Protein AF-A0A439U1N5-F1 (afdb_monomer)

pLDDT: mean 79.6, std 10.39, range [51.41, 94.69]

Solvent-accessible surface area (backbone atoms only — not comparable to full-atom values): 5941 Å² total; per-residue (Å²): 129,62,69,36,61,54,27,41,53,47,18,55,52,44,58,71,44,48,86,77,41,58,66,61,68,55,52,74,72,51,47,50,50,40,37,62,72,30,67,83,38,78,95,41,57,71,56,38,70,47,51,23,60,32,52,52,48,49,53,45,24,54,47,35,34,53,49,15,52,51,49,54,55,40,69,76,75,49,96,57,48,64,81,77,40,44,71,61,51,54,52,49,52,54,49,55,48,48,54,56,52,48,62,58,73,74,109

Structure (mmCIF, N/CA/C/O backbone):
data_AF-A0A439U1N5-F1
#
_entry.id   AF-A0A439U1N5-F1
#
loop_
_atom_site.group_PDB
_atom_site.id
_atom_site.type_symbol
_atom_site.label_atom_id
_atom_site.label_alt_id
_atom_site.label_comp_id
_atom_site.label_asym_id
_atom_site.label_entity_id
_atom_site.label_seq_id
_atom_site.pdbx_PDB_ins_code
_atom_site.Cartn_x
_atom_site.Cartn_y
_atom_site.Cartn_z
_atom_site.occupancy
_atom_site.B_iso_or_equiv
_atom_site.auth_seq_id
_atom_site.auth_comp_id
_atom_site.auth_asym_id
_atom_site.auth_atom_id
_atom_site.pdbx_PDB_model_num
ATOM 1 N N . MET A 1 1 ? 17.909 12.819 -11.897 1.00 51.41 1 MET A N 1
ATOM 2 C CA . MET A 1 1 ? 17.717 11.739 -10.908 1.00 51.41 1 MET A CA 1
ATOM 3 C C . MET A 1 1 ? 16.698 10.795 -11.509 1.00 51.41 1 MET A C 1
ATOM 5 O O . MET A 1 1 ? 15.618 11.271 -11.831 1.00 51.41 1 MET A O 1
ATOM 9 N N . ASP A 1 2 ? 17.064 9.534 -11.748 1.00 67.88 2 ASP A N 1
ATOM 10 C CA . ASP A 1 2 ? 16.152 8.531 -12.313 1.00 67.88 2 ASP A CA 1
ATOM 11 C C . ASP A 1 2 ? 14.937 8.355 -11.400 1.00 67.88 2 ASP A C 1
ATOM 13 O O . ASP A 1 2 ? 15.096 8.090 -10.207 1.00 67.88 2 ASP A O 1
ATOM 17 N N . ALA A 1 3 ? 13.731 8.498 -11.954 1.00 60.88 3 ALA A N 1
ATOM 18 C CA . ALA A 1 3 ? 12.473 8.343 -11.218 1.00 60.88 3 ALA A CA 1
ATOM 19 C C . ALA A 1 3 ? 12.388 6.981 -10.494 1.00 60.88 3 ALA A C 1
ATOM 21 O O . ALA A 1 3 ? 11.855 6.888 -9.391 1.00 60.88 3 ALA A O 1
ATOM 22 N N . VAL A 1 4 ? 13.026 5.955 -11.058 1.00 61.06 4 VAL A N 1
ATOM 23 C CA . VAL A 1 4 ? 13.187 4.613 -10.478 1.00 61.06 4 VAL A CA 1
ATOM 24 C C . VAL A 1 4 ? 13.906 4.659 -9.129 1.00 61.06 4 VAL A C 1
ATOM 26 O O . VAL A 1 4 ? 13.361 4.202 -8.127 1.00 61.06 4 VAL A O 1
ATOM 29 N N . ARG A 1 5 ? 15.086 5.299 -9.073 1.00 67.50 5 ARG A N 1
ATOM 30 C CA . ARG A 1 5 ? 15.840 5.466 -7.819 1.00 67.50 5 ARG A CA 1
ATOM 31 C C . ARG A 1 5 ? 15.029 6.235 -6.780 1.00 67.50 5 ARG A C 1
ATOM 33 O O . ARG A 1 5 ? 15.081 5.896 -5.607 1.00 67.50 5 ARG A O 1
ATOM 40 N N . SER A 1 6 ? 14.233 7.222 -7.202 1.00 80.31 6 SER A N 1
ATOM 41 C CA . SER A 1 6 ? 13.403 7.980 -6.256 1.00 80.31 6 SER A CA 1
ATOM 42 C C . SER A 1 6 ? 12.276 7.163 -5.614 1.00 80.31 6 SER A C 1
ATOM 44 O O . SER A 1 6 ? 11.928 7.440 -4.468 1.00 80.31 6 SER A O 1
ATOM 46 N N . LEU A 1 7 ? 11.729 6.154 -6.302 1.00 83.38 7 LEU A N 1
ATOM 47 C CA . LEU A 1 7 ? 10.676 5.289 -5.757 1.00 83.38 7 LEU A CA 1
ATOM 48 C C . LEU A 1 7 ? 11.245 4.235 -4.801 1.00 83.38 7 LEU A C 1
ATOM 50 O O . LEU A 1 7 ? 10.693 4.031 -3.723 1.00 83.38 7 LEU A O 1
ATOM 54 N N . GLU A 1 8 ? 12.381 3.627 -5.139 1.00 85.00 8 GLU A N 1
ATOM 55 C CA . GLU A 1 8 ? 13.085 2.706 -4.235 1.00 85.00 8 GLU A CA 1
ATOM 56 C C . GLU A 1 8 ? 13.543 3.419 -2.951 1.00 85.00 8 GLU A C 1
ATOM 58 O O . GLU A 1 8 ? 13.314 2.925 -1.843 1.00 85.00 8 GLU A O 1
ATOM 63 N N . ASP A 1 9 ? 14.105 4.626 -3.081 1.00 88.31 9 ASP A N 1
ATOM 64 C CA . ASP A 1 9 ? 14.492 5.456 -1.938 1.00 88.31 9 ASP A CA 1
ATOM 65 C C . ASP A 1 9 ? 13.276 5.861 -1.090 1.00 88.31 9 ASP A C 1
ATOM 67 O O . ASP A 1 9 ? 13.345 5.850 0.144 1.00 88.31 9 ASP A O 1
ATOM 71 N N . ALA A 1 10 ? 12.149 6.197 -1.727 1.00 88.12 10 ALA A N 1
ATOM 72 C CA . ALA A 1 10 ? 10.906 6.510 -1.029 1.00 88.12 10 ALA A CA 1
ATOM 73 C C . ALA A 1 10 ? 10.380 5.295 -0.254 1.00 88.12 10 ALA A C 1
ATOM 75 O O . ALA A 1 10 ? 10.062 5.427 0.928 1.00 88.12 10 ALA A O 1
ATOM 76 N N . ALA A 1 11 ? 10.358 4.107 -0.862 1.00 90.88 11 ALA A N 1
ATOM 77 C CA . ALA A 1 11 ? 9.954 2.879 -0.184 1.00 90.88 11 ALA A CA 1
ATOM 78 C C . ALA A 1 11 ? 10.861 2.574 1.019 1.00 90.88 11 ALA A C 1
ATOM 80 O O . ALA A 1 11 ? 10.374 2.269 2.110 1.00 90.88 11 ALA A O 1
ATOM 81 N N . ALA A 1 12 ? 12.178 2.742 0.871 1.00 92.00 12 ALA A N 1
ATOM 82 C CA . ALA A 1 12 ? 13.126 2.571 1.969 1.00 92.00 12 ALA A CA 1
ATOM 83 C C . ALA A 1 12 ? 12.870 3.560 3.122 1.00 92.00 12 ALA A C 1
ATOM 85 O O . ALA A 1 12 ? 12.964 3.186 4.295 1.00 92.00 12 ALA A O 1
ATOM 86 N N . GLN A 1 13 ? 12.519 4.812 2.814 1.00 92.06 13 GLN A N 1
ATOM 87 C CA . GLN A 1 13 ? 12.123 5.796 3.823 1.00 92.06 13 GLN A CA 1
ATOM 88 C C . GLN A 1 13 ? 10.811 5.410 4.510 1.00 92.06 13 GLN A C 1
ATOM 90 O O . GLN A 1 13 ? 10.749 5.437 5.738 1.00 92.06 13 GLN A O 1
ATOM 95 N N . MET A 1 14 ? 9.796 4.985 3.752 1.00 92.56 14 MET A N 1
ATOM 96 C CA . MET A 1 14 ? 8.528 4.511 4.312 1.00 92.56 14 MET A CA 1
ATOM 97 C C . MET A 1 14 ? 8.755 3.332 5.263 1.00 92.56 14 MET A C 1
ATOM 99 O O . MET A 1 14 ? 8.273 3.354 6.393 1.00 92.56 14 MET A O 1
ATOM 103 N N . ARG A 1 15 ? 9.578 2.346 4.880 1.00 94.62 15 ARG A N 1
ATOM 104 C CA . ARG A 1 15 ? 9.899 1.191 5.738 1.00 94.62 15 ARG A CA 1
ATOM 105 C C . ARG A 1 15 ? 10.497 1.596 7.089 1.00 94.62 15 ARG A C 1
ATOM 107 O O . ARG A 1 15 ? 10.178 0.982 8.103 1.00 94.62 15 ARG A O 1
ATOM 114 N N . ARG A 1 16 ? 11.316 2.653 7.133 1.00 94.69 16 ARG A N 1
ATOM 115 C CA . ARG A 1 16 ? 11.872 3.189 8.393 1.00 94.69 16 ARG A CA 1
ATOM 116 C C . ARG A 1 16 ? 10.811 3.829 9.286 1.00 94.69 16 ARG A C 1
ATOM 118 O O . ARG A 1 16 ? 10.997 3.871 10.497 1.00 94.69 16 ARG A O 1
ATOM 125 N N . LEU A 1 17 ? 9.725 4.325 8.697 1.00 91.81 17 LEU A N 1
ATOM 126 C CA . LEU A 1 17 ? 8.625 4.964 9.412 1.00 91.81 17 LEU A CA 1
ATOM 127 C C . LEU A 1 17 ? 7.583 3.960 9.915 1.00 91.81 17 LEU A C 1
ATOM 129 O O . LEU A 1 17 ? 6.911 4.277 10.890 1.00 91.81 17 LEU A O 1
ATOM 133 N N . ILE A 1 18 ? 7.476 2.756 9.330 1.00 92.06 18 ILE A N 1
ATOM 134 C CA . ILE A 1 18 ? 6.498 1.718 9.730 1.00 92.06 18 ILE A CA 1
ATOM 135 C C . ILE A 1 18 ? 6.429 1.504 11.257 1.00 92.06 18 ILE A C 1
ATOM 137 O O . ILE A 1 18 ? 5.318 1.520 11.789 1.00 92.06 18 ILE A O 1
ATOM 141 N N . PRO A 1 19 ? 7.549 1.370 12.003 1.00 93.56 19 PRO A N 1
ATOM 142 C CA . PRO A 1 19 ? 7.494 1.182 13.457 1.00 93.56 19 PRO A CA 1
ATOM 143 C C . PRO A 1 19 ? 6.856 2.354 14.218 1.00 93.56 19 PRO A C 1
ATOM 145 O O . PRO A 1 19 ? 6.397 2.180 15.343 1.00 93.56 19 PRO A O 1
ATOM 148 N N . MET A 1 20 ? 6.839 3.545 13.614 1.00 91.44 20 MET A N 1
ATOM 149 C CA . MET A 1 20 ? 6.258 4.771 14.167 1.00 91.44 20 MET A CA 1
ATOM 150 C C . MET A 1 20 ? 4.794 4.971 13.749 1.00 91.44 20 MET A C 1
ATOM 152 O O . MET A 1 20 ? 4.146 5.892 14.243 1.00 91.44 20 MET A O 1
ATOM 156 N N . VAL A 1 21 ? 4.270 4.146 12.837 1.00 89.06 21 VAL A N 1
ATOM 157 C CA . VAL A 1 21 ? 2.868 4.201 12.410 1.00 89.06 21 VAL A CA 1
ATOM 158 C C . VAL A 1 21 ? 1.989 3.521 13.455 1.00 89.06 21 VAL A C 1
ATOM 160 O O . VAL A 1 21 ? 2.321 2.438 13.947 1.00 89.06 21 VAL A O 1
ATOM 163 N N . ASP A 1 22 ? 0.865 4.160 13.776 1.00 87.56 22 ASP A N 1
ATOM 164 C CA . ASP A 1 22 ? -0.146 3.636 14.693 1.00 87.56 22 ASP A CA 1
ATOM 165 C C . ASP A 1 22 ? -0.723 2.303 14.189 1.00 87.56 22 ASP A C 1
ATOM 167 O O . ASP A 1 22 ? -1.111 2.169 13.024 1.00 87.56 22 ASP A O 1
ATOM 171 N N . ASP A 1 23 ? -0.764 1.324 15.090 1.00 91.81 23 ASP A N 1
ATOM 172 C CA . ASP A 1 23 ? -1.292 -0.023 14.844 1.00 91.81 23 ASP A CA 1
ATOM 173 C C . ASP A 1 23 ? -2.634 -0.271 15.519 1.00 91.81 23 ASP A C 1
ATOM 175 O O . ASP A 1 23 ? -3.123 -1.400 15.569 1.00 91.81 23 ASP A O 1
ATOM 179 N N . SER A 1 24 ? -3.215 0.775 16.100 1.00 90.94 24 SER A N 1
ATOM 180 C CA . SER A 1 24 ? -4.536 0.686 16.686 1.00 90.94 24 SER A CA 1
ATOM 181 C C . SER A 1 24 ? -5.525 0.197 15.623 1.00 90.94 24 SER A C 1
ATOM 183 O O . SER A 1 24 ? -5.494 0.681 14.482 1.00 90.94 24 SER A O 1
ATOM 185 N N . PRO A 1 25 ? -6.407 -0.758 15.970 1.00 92.19 25 PRO A N 1
ATOM 186 C CA . PRO A 1 25 ? -7.444 -1.200 15.061 1.00 92.19 25 PRO A CA 1
ATOM 187 C C . PRO A 1 25 ? -8.289 -0.022 14.586 1.00 92.19 25 PRO A C 1
ATOM 189 O O . PRO A 1 25 ? -8.588 0.895 15.356 1.00 92.19 25 PRO A O 1
ATOM 192 N N . PHE A 1 26 ? -8.719 -0.074 13.332 1.00 90.19 26 PHE A N 1
ATOM 193 C CA . PHE A 1 26 ? -9.564 0.954 12.759 1.00 90.19 26 PHE A CA 1
ATOM 194 C C . PHE A 1 26 ? -10.834 1.171 13.576 1.00 90.19 26 PHE A C 1
ATOM 196 O O . PHE A 1 26 ? -11.552 0.233 13.933 1.00 90.19 26 PHE A O 1
ATOM 203 N N . ASN A 1 27 ? -11.167 2.442 13.784 1.00 87.75 27 ASN A N 1
ATOM 204 C CA . ASN A 1 27 ? -12.520 2.815 14.162 1.00 87.75 27 ASN A CA 1
ATOM 205 C C . ASN A 1 27 ? -13.483 2.638 12.967 1.00 87.75 27 ASN A C 1
ATOM 207 O O . ASN A 1 27 ? -13.070 2.464 11.817 1.00 87.75 27 ASN A O 1
ATOM 211 N N . ALA A 1 28 ? -14.793 2.680 13.228 1.00 86.69 28 ALA A N 1
ATOM 212 C CA . ALA A 1 28 ? -15.803 2.453 12.191 1.00 86.69 28 ALA A CA 1
ATOM 213 C C . ALA A 1 28 ? -15.668 3.398 10.968 1.00 86.69 28 ALA A C 1
ATOM 215 O O . ALA A 1 28 ? -15.744 2.904 9.840 1.00 86.69 28 ALA A O 1
ATOM 216 N N . PRO A 1 29 ? -15.414 4.715 11.132 1.00 85.88 29 PRO A N 1
ATOM 217 C CA . PRO A 1 29 ? -15.108 5.599 10.004 1.00 85.88 29 PRO A CA 1
ATOM 218 C C . PRO A 1 29 ? -13.913 5.149 9.151 1.00 85.88 29 PRO A C 1
ATOM 220 O O . PRO A 1 29 ? -14.026 5.092 7.927 1.00 85.88 29 PRO A O 1
ATOM 223 N N . GLN A 1 30 ? -12.788 4.797 9.776 1.00 85.56 30 GLN A N 1
ATOM 224 C CA . GLN A 1 30 ? -11.577 4.360 9.073 1.00 85.56 30 GLN A CA 1
ATOM 225 C C . GLN A 1 30 ? -11.805 3.049 8.309 1.00 85.56 30 GLN A C 1
ATOM 227 O O . GLN A 1 30 ? -11.455 2.954 7.133 1.00 85.56 30 GLN A O 1
ATOM 232 N N . ALA A 1 31 ? -12.474 2.074 8.931 1.00 85.94 31 ALA A N 1
ATOM 233 C CA . ALA A 1 31 ? -12.806 0.805 8.286 1.00 85.94 31 ALA A CA 1
ATOM 234 C C . ALA A 1 31 ? -13.715 0.999 7.057 1.00 85.94 31 ALA A C 1
ATOM 236 O O . ALA A 1 31 ? -13.549 0.322 6.042 1.00 85.94 31 ALA A O 1
ATOM 237 N N . ASN A 1 32 ? -14.656 1.949 7.113 1.00 85.12 32 ASN A N 1
ATOM 238 C CA . ASN A 1 32 ? -15.516 2.280 5.975 1.00 85.12 32 ASN A CA 1
ATOM 239 C C . ASN A 1 32 ? -14.741 2.945 4.828 1.00 85.12 32 ASN A C 1
ATOM 241 O O . ASN A 1 32 ? -15.010 2.640 3.666 1.00 85.12 32 ASN A O 1
ATOM 245 N N . ILE A 1 33 ? -13.772 3.815 5.137 1.00 83.62 33 ILE A N 1
ATOM 246 C CA . ILE A 1 33 ? -12.890 4.429 4.132 1.00 83.62 33 ILE A CA 1
ATOM 247 C C . ILE A 1 33 ? -12.102 3.345 3.393 1.00 83.62 33 ILE A C 1
ATOM 249 O O . ILE A 1 33 ? -12.143 3.303 2.166 1.00 83.62 33 ILE A O 1
ATOM 253 N N . VAL A 1 34 ? -11.448 2.441 4.127 1.00 83.50 34 VAL A N 1
ATOM 254 C CA . VAL A 1 34 ? -10.666 1.334 3.549 1.00 83.50 34 VAL A CA 1
ATOM 255 C C . VAL A 1 34 ? -11.547 0.449 2.672 1.00 83.50 34 VAL A C 1
ATOM 257 O O . VAL A 1 34 ? -11.244 0.244 1.498 1.00 83.50 34 VAL A O 1
ATOM 260 N N . ARG A 1 35 ? -12.698 0.002 3.188 1.00 82.88 35 ARG A N 1
ATOM 261 C CA . ARG A 1 35 ? -13.634 -0.824 2.413 1.00 82.88 35 ARG A CA 1
ATOM 262 C C . ARG A 1 35 ? -14.109 -0.143 1.138 1.00 82.88 35 ARG A C 1
ATOM 264 O O . ARG A 1 35 ? -14.204 -0.815 0.124 1.00 82.88 35 ARG A O 1
ATOM 271 N N . SER A 1 36 ? -14.415 1.153 1.187 1.00 82.19 36 SER A N 1
ATOM 272 C CA . SER A 1 36 ? -14.892 1.911 0.026 1.00 82.19 36 SER A CA 1
ATOM 273 C C . SER A 1 36 ? -13.798 2.091 -1.029 1.00 82.19 36 SER A C 1
ATOM 275 O O . SER A 1 36 ? -14.030 1.846 -2.211 1.00 82.19 36 SER A O 1
ATOM 277 N N . LEU A 1 37 ? -12.585 2.462 -0.605 1.00 78.25 37 LEU A N 1
ATOM 278 C CA . LEU A 1 37 ? -11.462 2.719 -1.510 1.00 78.25 37 LEU A CA 1
ATOM 279 C C . LEU A 1 37 ? -10.968 1.450 -2.212 1.00 78.25 37 LEU A C 1
ATOM 281 O O . LEU A 1 37 ? -10.624 1.504 -3.392 1.00 78.25 37 LEU A O 1
ATOM 285 N N . PHE A 1 38 ? -10.978 0.313 -1.513 1.00 78.44 38 PHE A N 1
ATOM 286 C CA . PHE A 1 38 ? -10.495 -0.964 -2.042 1.00 78.44 38 PHE A CA 1
ATOM 287 C C . PHE A 1 38 ? -11.616 -1.905 -2.515 1.00 78.44 38 PHE A C 1
ATOM 289 O O . PHE A 1 38 ? -11.327 -3.016 -2.945 1.00 78.44 38 PHE A O 1
ATOM 296 N N . ALA A 1 39 ? -12.890 -1.480 -2.499 1.00 75.06 39 ALA A N 1
ATOM 297 C CA . ALA A 1 39 ? -14.032 -2.316 -2.905 1.00 75.06 39 ALA A CA 1
ATOM 298 C C . ALA A 1 39 ? -13.903 -2.891 -4.324 1.00 75.06 39 ALA A C 1
ATOM 300 O O . ALA A 1 39 ? -14.370 -3.998 -4.575 1.00 75.0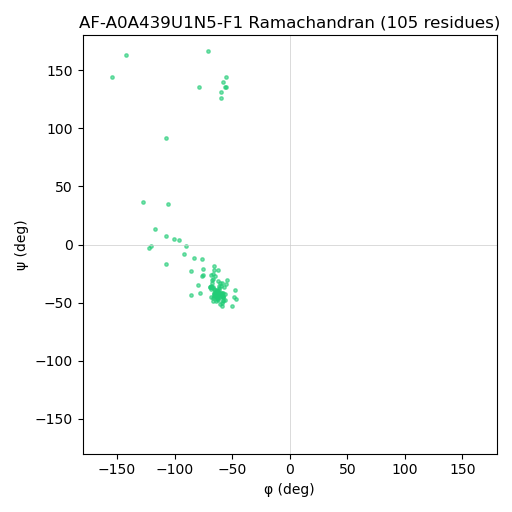6 39 ALA A O 1
ATOM 301 N N . ASN A 1 40 ? -13.281 -2.130 -5.228 1.00 68.00 40 ASN A N 1
ATOM 302 C CA . ASN A 1 40 ? -13.220 -2.423 -6.660 1.00 68.00 40 ASN A CA 1
ATOM 303 C C . ASN A 1 40 ? -11.787 -2.667 -7.161 1.00 68.00 40 ASN A C 1
ATOM 305 O O . ASN A 1 40 ? -11.554 -2.610 -8.364 1.00 68.00 40 ASN A O 1
ATOM 309 N N . ILE A 1 41 ? -10.814 -2.865 -6.264 1.00 65.44 41 ILE A N 1
ATOM 310 C CA . ILE A 1 41 ? -9.422 -3.115 -6.656 1.00 65.44 41 ILE A CA 1
ATOM 311 C C . ILE A 1 41 ? -9.096 -4.583 -6.391 1.00 65.44 41 ILE A C 1
ATOM 313 O O . ILE A 1 41 ? -8.669 -4.939 -5.296 1.00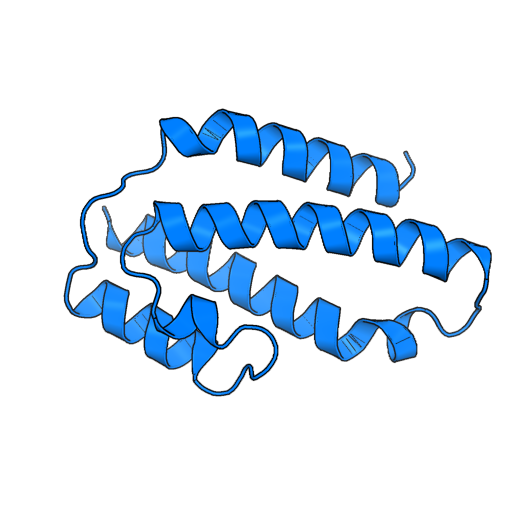 65.44 41 ILE A O 1
ATOM 317 N N . GLU A 1 42 ? -9.287 -5.439 -7.398 1.00 64.56 42 GLU A N 1
ATOM 318 C CA . GLU A 1 42 ? -8.989 -6.879 -7.293 1.00 64.56 42 GLU A CA 1
ATOM 319 C C . GLU A 1 42 ? -7.517 -7.151 -6.956 1.00 64.56 42 GLU A C 1
ATOM 321 O O . GLU A 1 42 ? -7.207 -8.070 -6.204 1.00 64.56 42 GLU A O 1
ATOM 326 N N . ILE A 1 43 ? -6.617 -6.296 -7.447 1.00 62.16 43 ILE A N 1
ATOM 327 C CA . ILE A 1 43 ? -5.160 -6.409 -7.272 1.00 62.16 43 ILE A CA 1
ATOM 328 C C . ILE A 1 43 ? -4.745 -6.238 -5.795 1.00 62.16 43 ILE A C 1
ATOM 330 O O . ILE A 1 43 ? -3.658 -6.648 -5.400 1.00 62.16 43 ILE A O 1
ATOM 334 N N . TYR A 1 44 ? -5.621 -5.662 -4.963 1.00 65.75 44 TYR A N 1
ATOM 335 C CA . TYR A 1 44 ? -5.375 -5.349 -3.556 1.00 65.75 44 TYR A CA 1
ATOM 336 C C . TYR A 1 44 ? -6.460 -5.905 -2.630 1.00 65.75 44 TYR A C 1
ATOM 338 O O . TYR A 1 44 ? -6.809 -5.264 -1.637 1.00 65.75 44 TYR A O 1
ATOM 346 N N . GLY A 1 45 ? -6.999 -7.091 -2.929 1.00 61.88 45 GLY A N 1
ATOM 347 C CA . GLY A 1 45 ? -8.012 -7.742 -2.085 1.00 61.88 45 GLY A CA 1
ATOM 348 C C . GLY A 1 45 ? -7.637 -7.758 -0.596 1.00 61.88 45 GLY A C 1
ATOM 349 O O . GLY A 1 45 ? -8.469 -7.435 0.249 1.00 61.88 45 GLY A O 1
ATOM 350 N N . ASP A 1 46 ? -6.358 -7.976 -0.292 1.00 71.06 46 ASP A N 1
ATOM 351 C CA . ASP A 1 46 ? -5.828 -8.015 1.076 1.00 71.06 46 ASP A CA 1
ATOM 352 C C . ASP A 1 46 ? -5.884 -6.650 1.798 1.00 71.06 46 ASP A C 1
ATOM 354 O O . ASP A 1 46 ? -5.983 -6.585 3.025 1.00 71.06 46 ASP A O 1
ATOM 358 N N . LEU A 1 47 ? -5.879 -5.533 1.057 1.00 78.31 47 LEU A N 1
ATOM 359 C CA . LEU A 1 47 ? -5.966 -4.185 1.632 1.00 78.31 47 LEU A CA 1
ATOM 360 C C . LEU A 1 47 ? -7.375 -3.828 2.100 1.00 78.31 47 LEU A C 1
ATOM 362 O O . LEU A 1 47 ? -7.532 -3.032 3.025 1.00 78.31 47 LEU A O 1
ATOM 366 N N . ARG A 1 48 ? -8.410 -4.433 1.505 1.00 77.81 48 ARG A N 1
ATOM 367 C CA . ARG A 1 48 ? -9.796 -4.273 1.968 1.00 77.81 48 ARG A CA 1
ATOM 368 C C . ARG A 1 48 ? -9.982 -4.806 3.390 1.00 77.81 48 ARG A C 1
ATOM 370 O O . ARG A 1 48 ? -10.811 -4.276 4.134 1.00 77.81 48 ARG A O 1
ATOM 377 N N . ASP A 1 49 ? -9.215 -5.833 3.738 1.00 82.25 49 ASP A N 1
ATOM 378 C CA . ASP A 1 49 ? -9.282 -6.526 5.022 1.00 82.25 49 ASP A CA 1
ATOM 379 C C . ASP A 1 49 ? -8.246 -6.021 6.034 1.00 82.25 49 ASP A C 1
ATOM 381 O O . ASP A 1 49 ? -8.184 -6.532 7.157 1.00 82.25 49 ASP A O 1
ATOM 385 N N . SER A 1 50 ? -7.481 -4.984 5.670 1.0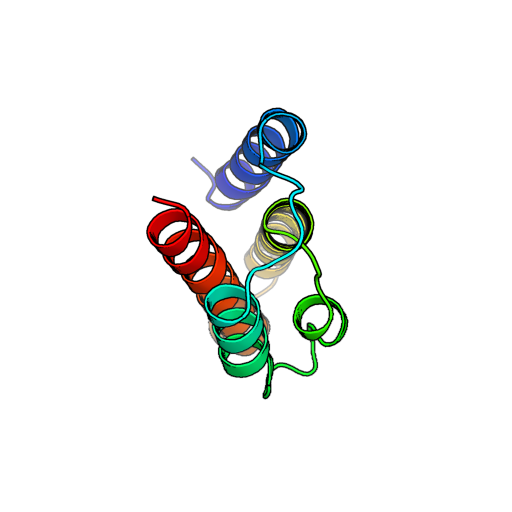0 88.31 50 SER A N 1
ATOM 386 C CA . SER A 1 50 ? -6.553 -4.331 6.587 1.00 88.31 50 SER A CA 1
ATOM 387 C C . SER A 1 50 ? -7.273 -3.806 7.828 1.00 88.31 50 SER A C 1
ATOM 389 O O . SER A 1 50 ? -8.378 -3.257 7.764 1.00 88.31 50 SER A O 1
ATOM 391 N N . LYS A 1 51 ? -6.622 -3.961 8.977 1.00 89.62 51 LYS A N 1
ATOM 392 C CA . LYS A 1 51 ? -7.178 -3.672 10.301 1.00 89.62 51 LYS A CA 1
ATOM 393 C C . LYS A 1 51 ? -6.598 -2.424 10.938 1.00 89.62 51 LYS A C 1
ATOM 395 O O . LYS A 1 51 ? -7.218 -1.921 11.869 1.00 89.62 51 LYS A O 1
ATOM 400 N N . SER A 1 52 ? -5.461 -1.922 10.463 1.00 91.25 52 SER A N 1
ATOM 401 C CA . SER A 1 52 ? -4.793 -0.745 11.025 1.00 91.25 52 SER A CA 1
ATOM 402 C C . SER A 1 52 ? -4.164 0.140 9.947 1.00 91.25 52 SER A C 1
ATOM 404 O O . SER A 1 52 ? -3.947 -0.274 8.803 1.00 91.25 52 SER A O 1
ATOM 406 N N . ILE A 1 53 ? -3.843 1.388 10.316 1.00 89.31 53 ILE A N 1
ATOM 407 C CA . ILE A 1 53 ? -3.121 2.319 9.431 1.00 89.31 53 ILE A CA 1
ATOM 408 C C . ILE A 1 53 ? -1.747 1.742 9.082 1.00 89.31 53 ILE A C 1
ATOM 410 O O . ILE A 1 53 ? -1.296 1.895 7.948 1.00 89.31 53 ILE A O 1
ATOM 414 N N . ARG A 1 54 ? -1.098 1.049 10.026 1.00 91.69 54 ARG A N 1
ATOM 415 C CA . ARG A 1 54 ? 0.185 0.378 9.805 1.00 91.69 54 ARG A CA 1
ATOM 416 C C . ARG A 1 54 ? 0.113 -0.667 8.698 1.00 91.69 54 ARG A C 1
ATOM 418 O O . ARG A 1 54 ? 1.013 -0.685 7.862 1.00 91.69 54 ARG A O 1
ATOM 425 N N . GLU A 1 55 ? -0.927 -1.496 8.654 1.00 91.19 55 GLU A N 1
ATOM 426 C CA . GLU A 1 55 ? -1.095 -2.494 7.586 1.00 91.19 55 GLU A CA 1
ATOM 427 C C . GLU A 1 55 ? -1.237 -1.819 6.212 1.00 91.19 55 GLU A C 1
ATOM 429 O O . GLU A 1 55 ? -0.489 -2.135 5.285 1.00 91.19 55 GLU A O 1
ATOM 434 N N . VAL A 1 56 ? -2.096 -0.796 6.106 1.00 89.44 56 VAL A N 1
ATOM 435 C CA . VAL A 1 56 ? -2.282 -0.034 4.855 1.00 89.44 56 VAL A CA 1
ATOM 436 C C . VAL A 1 56 ? -0.995 0.684 4.432 1.00 89.44 56 VAL A C 1
ATOM 438 O O . VAL A 1 56 ? -0.635 0.691 3.256 1.00 89.44 56 VAL A O 1
ATOM 441 N N . TYR A 1 57 ? -0.266 1.271 5.383 1.00 90.19 57 TYR A N 1
ATOM 442 C CA . TYR A 1 57 ? 1.000 1.955 5.117 1.00 90.19 57 TYR A CA 1
ATOM 443 C C . TYR A 1 57 ? 2.117 0.984 4.710 1.00 90.19 57 TYR A C 1
ATOM 445 O O . TYR A 1 57 ? 2.940 1.308 3.857 1.00 90.19 57 TYR A O 1
ATOM 453 N N . THR A 1 58 ? 2.134 -0.220 5.283 1.00 91.12 58 THR A N 1
ATOM 454 C CA . THR A 1 58 ? 3.083 -1.278 4.911 1.00 91.12 58 THR A CA 1
ATOM 455 C C . THR A 1 58 ? 2.854 -1.707 3.468 1.00 91.12 58 THR A C 1
ATOM 457 O O . THR A 1 58 ? 3.788 -1.680 2.670 1.00 91.12 58 THR A O 1
ATOM 460 N N . ALA A 1 59 ? 1.600 -1.972 3.096 1.00 88.94 59 ALA A N 1
ATOM 461 C CA . ALA A 1 59 ? 1.254 -2.279 1.714 1.00 88.94 59 ALA A CA 1
ATOM 462 C C . ALA A 1 59 ? 1.587 -1.124 0.759 1.00 88.94 59 ALA A C 1
ATOM 464 O O . ALA A 1 59 ? 1.978 -1.365 -0.383 1.00 88.94 59 ALA A O 1
ATOM 465 N N . PHE A 1 60 ? 1.474 0.131 1.207 1.00 89.19 60 PHE A N 1
ATOM 466 C CA . PHE A 1 60 ? 1.902 1.286 0.418 1.00 89.19 60 PHE A CA 1
ATOM 467 C C . PHE A 1 60 ? 3.415 1.303 0.186 1.00 89.19 60 PHE A C 1
ATOM 469 O O . PHE A 1 60 ? 3.847 1.529 -0.944 1.00 89.19 60 PHE A O 1
ATOM 476 N N . ALA A 1 61 ? 4.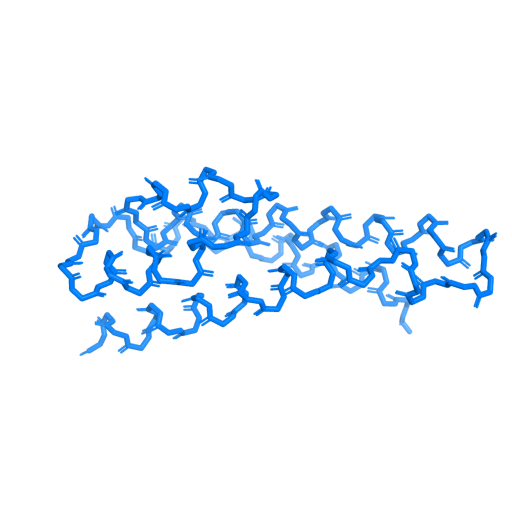220 0.997 1.204 1.00 89.75 61 ALA A N 1
ATOM 477 C CA . ALA A 1 61 ? 5.669 0.874 1.057 1.00 89.75 61 ALA A CA 1
ATOM 478 C C . ALA A 1 61 ? 6.054 -0.264 0.094 1.00 89.75 61 ALA A C 1
ATOM 480 O O . ALA A 1 61 ? 6.877 -0.054 -0.798 1.00 89.75 61 ALA A O 1
ATOM 481 N N . ASP A 1 62 ? 5.423 -1.435 0.229 1.00 88.94 62 ASP A N 1
ATOM 482 C CA . ASP A 1 62 ? 5.673 -2.591 -0.640 1.00 88.94 62 ASP A CA 1
ATOM 483 C C . ASP A 1 62 ? 5.296 -2.293 -2.100 1.00 88.94 62 ASP A C 1
ATOM 485 O O . ASP A 1 62 ? 6.064 -2.582 -3.019 1.00 88.94 62 ASP A O 1
ATOM 489 N N . ASN A 1 63 ? 4.153 -1.637 -2.326 1.00 86.00 63 ASN A N 1
ATOM 490 C CA . ASN A 1 63 ? 3.735 -1.227 -3.666 1.00 86.00 63 ASN A CA 1
ATOM 491 C C . ASN A 1 63 ? 4.627 -0.133 -4.251 1.00 86.00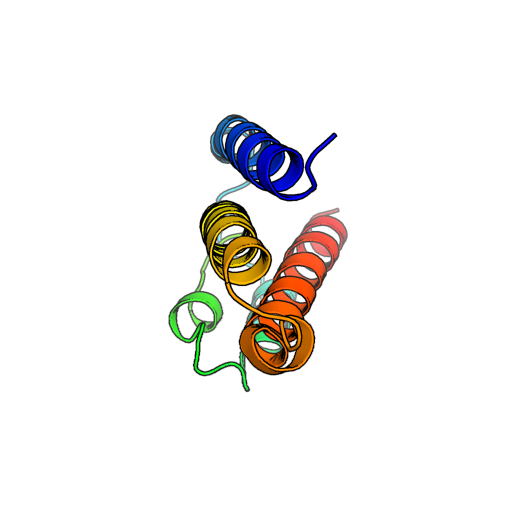 63 ASN A C 1
ATOM 493 O O . ASN A 1 63 ? 4.912 -0.171 -5.441 1.00 86.00 63 ASN A O 1
ATOM 497 N N . THR A 1 64 ? 5.106 0.814 -3.440 1.00 87.50 64 THR A N 1
ATOM 498 C CA . THR A 1 64 ? 6.055 1.845 -3.894 1.00 87.50 64 THR A CA 1
ATOM 499 C C . THR A 1 64 ? 7.342 1.206 -4.420 1.00 87.50 64 THR A C 1
ATOM 501 O O . THR A 1 64 ? 7.841 1.593 -5.477 1.00 87.50 64 THR A O 1
ATOM 504 N N . GLU A 1 65 ? 7.854 0.188 -3.724 1.00 87.88 65 GLU A N 1
ATOM 505 C CA . GLU A 1 65 ? 9.036 -0.560 -4.159 1.00 87.88 65 GLU A CA 1
ATOM 506 C C . GLU A 1 65 ? 8.769 -1.356 -5.442 1.00 87.88 65 GLU A C 1
ATOM 508 O O . GLU A 1 65 ? 9.541 -1.264 -6.399 1.00 87.88 65 GLU A O 1
ATOM 513 N N . ALA A 1 66 ? 7.663 -2.107 -5.487 1.00 84.25 66 ALA A N 1
ATOM 514 C CA . ALA A 1 66 ? 7.277 -2.883 -6.664 1.00 84.25 66 ALA A CA 1
ATOM 515 C C . ALA A 1 66 ? 7.107 -1.987 -7.898 1.00 84.25 66 ALA A C 1
ATOM 517 O O . ALA A 1 66 ? 7.581 -2.320 -8.983 1.00 84.25 66 ALA A O 1
ATOM 518 N N . PHE A 1 67 ? 6.494 -0.818 -7.718 1.00 82.25 67 PHE A N 1
ATOM 519 C CA . PHE A 1 67 ? 6.270 0.150 -8.780 1.00 82.25 67 PHE A CA 1
ATOM 520 C C . PHE A 1 67 ? 7.572 0.806 -9.255 1.00 82.25 67 PHE A C 1
ATOM 522 O O . PHE A 1 67 ? 7.747 1.001 -10.455 1.00 82.25 67 PHE A O 1
ATOM 529 N N . GLY A 1 68 ? 8.521 1.069 -8.349 1.00 82.12 68 GLY A N 1
ATOM 530 C CA . GLY A 1 68 ? 9.874 1.506 -8.706 1.00 82.12 68 GLY A CA 1
ATOM 531 C C . GLY A 1 68 ? 10.584 0.511 -9.624 1.00 82.12 68 GLY A C 1
ATOM 532 O O . GLY A 1 68 ? 11.075 0.899 -10.685 1.00 82.12 68 GLY A O 1
ATOM 533 N N . ARG A 1 69 ? 10.557 -0.781 -9.272 1.00 80.62 69 ARG A N 1
ATOM 534 C CA . ARG A 1 69 ? 11.143 -1.855 -10.093 1.00 80.62 69 ARG A CA 1
ATOM 535 C C . ARG A 1 69 ? 10.447 -1.989 -11.444 1.00 80.62 69 ARG A C 1
ATOM 537 O O . ARG A 1 69 ? 11.113 -2.017 -12.472 1.00 80.62 69 ARG A O 1
ATOM 544 N N . LEU A 1 70 ? 9.113 -1.992 -11.443 1.00 79.25 70 LEU A N 1
ATOM 545 C CA . LEU A 1 70 ? 8.304 -2.126 -12.653 1.00 79.25 70 LEU A CA 1
ATOM 546 C C . LEU A 1 70 ? 8.558 -0.967 -13.625 1.00 79.25 70 LEU A C 1
ATOM 548 O O . LEU A 1 70 ? 8.771 -1.199 -14.810 1.00 79.25 70 LEU A O 1
ATOM 552 N N . PHE A 1 71 ? 8.657 0.270 -13.129 1.00 74.81 71 PHE A N 1
ATOM 553 C CA . PHE A 1 71 ? 9.101 1.399 -13.946 1.00 74.81 71 PHE A CA 1
ATOM 554 C C . PHE A 1 71 ? 10.531 1.225 -14.464 1.00 74.81 71 PHE A C 1
ATOM 556 O O . PHE A 1 71 ? 10.792 1.561 -15.615 1.00 74.81 71 PHE A O 1
ATOM 563 N N . GLY A 1 72 ? 11.451 0.717 -13.642 1.00 72.62 72 GLY A N 1
ATOM 564 C CA 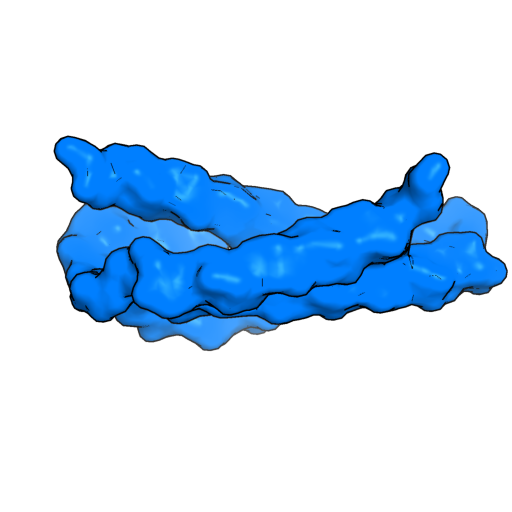. GLY A 1 72 ? 12.848 0.512 -14.027 1.00 72.62 72 GLY A CA 1
ATOM 565 C C . GLY A 1 72 ? 13.060 -0.549 -15.098 1.00 72.62 72 GLY A C 1
ATOM 566 O O . GLY A 1 72 ? 14.002 -0.421 -15.881 1.00 72.62 72 GLY A O 1
ATOM 567 N N . ASP A 1 73 ? 12.190 -1.550 -15.155 1.00 70.12 73 ASP A N 1
ATOM 568 C CA . ASP A 1 73 ? 12.221 -2.592 -16.177 1.00 70.12 73 ASP A CA 1
ATOM 569 C C . ASP A 1 73 ? 11.455 -2.156 -17.436 1.00 70.12 73 ASP A C 1
ATOM 571 O O . ASP A 1 73 ? 11.977 -2.265 -18.541 1.00 70.12 73 ASP A O 1
ATOM 575 N N . VAL A 1 74 ? 10.275 -1.539 -17.292 1.00 68.88 74 VAL A N 1
ATOM 576 C CA . VAL A 1 74 ? 9.452 -1.099 -18.434 1.00 68.88 74 VAL A CA 1
ATOM 577 C C . VAL A 1 74 ? 10.077 0.082 -19.197 1.00 68.88 74 VAL A C 1
ATOM 579 O O . VAL A 1 74 ? 10.017 0.096 -20.425 1.00 68.88 74 VAL A O 1
ATOM 582 N N . TYR A 1 75 ? 10.734 1.043 -18.525 1.00 64.50 75 TYR A N 1
ATOM 583 C CA . TYR A 1 75 ? 11.433 2.150 -19.213 1.00 64.50 75 TYR A CA 1
ATOM 584 C C . TYR A 1 75 ? 12.628 1.698 -20.055 1.00 64.50 75 TYR A C 1
ATOM 586 O O . TYR A 1 75 ? 13.063 2.446 -20.929 1.00 64.50 75 TYR A O 1
ATOM 594 N N . LYS A 1 76 ? 13.206 0.526 -19.769 1.00 61.84 76 LYS A N 1
ATOM 595 C CA . LYS A 1 76 ? 14.338 0.011 -20.549 1.00 61.84 76 LYS A CA 1
ATOM 596 C C . LYS A 1 76 ? 13.893 -0.559 -21.892 1.00 61.84 76 LYS A C 1
ATOM 598 O O . LYS A 1 76 ? 14.679 -0.511 -22.833 1.00 61.84 76 LYS A O 1
ATOM 603 N N . ASP A 1 77 ? 12.650 -1.035 -21.977 1.00 62.06 77 ASP A N 1
ATOM 604 C CA . ASP A 1 77 ? 12.229 -1.949 -23.038 1.00 62.06 77 ASP A CA 1
ATOM 605 C C . ASP A 1 77 ? 11.044 -1.456 -23.895 1.00 62.06 77 ASP A C 1
ATOM 607 O O . ASP A 1 77 ? 10.674 -2.160 -24.834 1.00 62.06 77 ASP A O 1
ATOM 611 N N . ASN A 1 78 ? 10.417 -0.294 -23.631 1.00 62.97 78 ASN A N 1
ATOM 612 C CA . ASN A 1 78 ? 9.194 0.074 -24.369 1.00 62.97 78 ASN A CA 1
ATOM 613 C C . ASN A 1 78 ? 8.863 1.572 -24.504 1.00 62.97 78 ASN A C 1
ATOM 615 O O . ASN A 1 78 ? 8.969 2.333 -23.548 1.00 62.97 78 ASN A O 1
ATOM 619 N N . ASP A 1 79 ? 8.302 1.949 -25.663 1.00 62.09 79 ASP A N 1
ATOM 620 C CA . ASP A 1 79 ? 7.713 3.276 -25.941 1.00 62.09 79 ASP A CA 1
ATOM 621 C C . ASP A 1 79 ? 6.248 3.405 -25.448 1.00 62.09 79 ASP A C 1
ATOM 623 O O . ASP A 1 79 ? 5.708 4.507 -25.358 1.00 62.09 79 ASP A O 1
ATOM 627 N N . HIS A 1 80 ? 5.602 2.293 -25.062 1.00 66.88 80 HIS A N 1
ATOM 628 C CA . HIS A 1 80 ? 4.204 2.229 -24.585 1.00 66.88 80 HIS A CA 1
ATOM 629 C C . HIS A 1 80 ? 4.086 2.009 -23.065 1.00 66.88 80 HIS A C 1
ATOM 631 O O . HIS A 1 80 ? 3.177 1.331 -22.576 1.00 66.88 80 HIS A O 1
ATOM 637 N N . VAL A 1 81 ? 5.017 2.593 -22.301 1.00 68.88 81 VAL A N 1
ATOM 638 C CA . VAL A 1 81 ? 5.109 2.469 -20.833 1.00 68.88 81 VAL A CA 1
ATOM 639 C C . VAL A 1 81 ? 3.763 2.717 -20.153 1.00 68.88 81 VAL A C 1
ATOM 641 O O . VAL A 1 81 ? 3.361 1.947 -19.290 1.00 68.88 81 VAL A O 1
ATOM 644 N N . TYR A 1 82 ? 3.041 3.761 -20.566 1.00 64.50 82 TYR A N 1
ATOM 645 C CA . TYR A 1 82 ? 1.811 4.187 -19.900 1.00 64.50 82 TYR A CA 1
ATOM 646 C C . TYR A 1 82 ? 0.676 3.157 -20.000 1.00 64.50 82 TYR A C 1
ATOM 648 O O . TYR A 1 82 ? 0.016 2.890 -19.002 1.00 64.50 82 TYR A O 1
ATOM 656 N N . GLU A 1 83 ? 0.481 2.534 -21.167 1.00 69.06 83 GLU A N 1
ATOM 657 C CA . GLU A 1 83 ? -0.547 1.496 -21.359 1.00 69.06 83 GLU A CA 1
ATOM 658 C C . GLU A 1 83 ? -0.221 0.227 -20.565 1.00 69.06 83 GLU A C 1
ATOM 660 O O . GLU A 1 83 ? -1.117 -0.425 -20.040 1.00 69.06 83 GLU A O 1
ATOM 665 N N . SER A 1 84 ? 1.069 -0.082 -20.416 1.00 67.81 84 SER A N 1
ATOM 666 C CA . SER A 1 84 ? 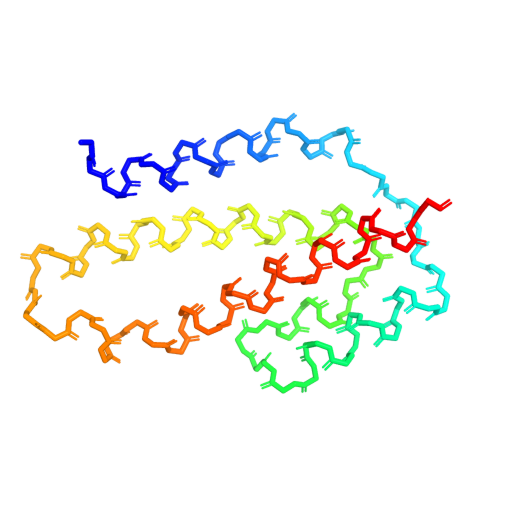1.532 -1.282 -19.710 1.00 67.81 84 SER A CA 1
ATOM 667 C C . SER A 1 84 ? 1.413 -1.174 -18.186 1.00 67.81 84 SER A C 1
ATOM 669 O O . SER A 1 84 ? 1.403 -2.196 -17.505 1.00 67.81 84 SER A O 1
ATOM 671 N N . ILE A 1 85 ? 1.345 0.047 -17.640 1.00 74.50 85 ILE A N 1
ATOM 672 C CA . ILE A 1 85 ? 1.353 0.291 -16.186 1.00 74.50 85 ILE A CA 1
ATOM 673 C C . ILE A 1 85 ? 0.108 1.017 -15.669 1.00 74.50 85 ILE A C 1
ATOM 675 O O . ILE A 1 85 ? 0.029 1.270 -14.468 1.00 74.50 85 ILE A O 1
ATOM 679 N N . HIS A 1 86 ? -0.834 1.383 -16.545 1.00 76.44 86 HIS A N 1
ATOM 680 C CA . HIS A 1 86 ? -2.004 2.202 -16.215 1.00 76.44 86 HIS A CA 1
ATOM 681 C C . HIS A 1 86 ? -2.759 1.682 -14.983 1.00 76.44 86 HIS A C 1
ATOM 683 O O . HIS A 1 86 ? -2.944 2.421 -14.015 1.00 76.44 86 HIS A O 1
ATOM 689 N N . ASP A 1 87 ? -3.120 0.399 -14.977 1.00 75.44 87 ASP A N 1
ATOM 690 C CA . ASP A 1 87 ? -3.913 -0.191 -13.893 1.00 75.44 87 ASP A CA 1
ATOM 691 C C . ASP A 1 87 ? -3.129 -0.213 -12.573 1.00 75.44 87 ASP A C 1
ATOM 693 O O . ASP A 1 87 ? -3.671 0.085 -11.508 1.00 75.44 87 ASP A O 1
ATOM 697 N N . SER A 1 88 ? -1.822 -0.489 -12.638 1.00 75.62 88 SER A N 1
ATOM 698 C CA . SER A 1 88 ? -0.927 -0.427 -11.477 1.00 75.62 88 SER A CA 1
ATOM 699 C C . SER A 1 88 ? -0.755 1.004 -10.954 1.00 75.62 88 SER A C 1
ATOM 701 O O . SER A 1 88 ? -0.708 1.211 -9.741 1.00 75.62 88 SER A O 1
ATOM 703 N N . LEU A 1 89 ? -0.708 2.000 -11.843 1.00 78.62 89 LEU A N 1
ATOM 704 C CA . LEU A 1 89 ? -0.627 3.415 -11.482 1.00 78.62 89 LEU A CA 1
ATOM 705 C C . LEU A 1 89 ? -1.913 3.885 -10.794 1.00 78.62 89 LEU A C 1
ATOM 707 O O . LEU A 1 89 ? -1.850 4.551 -9.760 1.00 78.62 89 LEU A O 1
ATOM 711 N N . GLU A 1 90 ? -3.077 3.531 -11.338 1.00 79.38 90 GLU A N 1
ATOM 712 C CA . GLU A 1 90 ? -4.368 3.866 -10.738 1.00 79.38 90 GLU A CA 1
ATOM 713 C C . GLU A 1 90 ? -4.491 3.254 -9.337 1.00 79.38 90 GLU A C 1
ATOM 715 O O . GLU A 1 90 ? -4.878 3.931 -8.377 1.00 79.38 90 GLU A O 1
ATOM 720 N N . ALA A 1 91 ? -4.111 1.985 -9.204 1.00 74.50 91 ALA A N 1
ATOM 721 C CA . ALA A 1 91 ? -4.138 1.276 -7.939 1.00 74.50 91 ALA A CA 1
ATOM 722 C C . ALA A 1 91 ? -3.198 1.940 -6.908 1.00 74.50 91 ALA A C 1
ATOM 724 O O . ALA A 1 91 ? -3.614 2.221 -5.777 1.00 74.50 91 ALA A O 1
ATOM 725 N N . TYR A 1 92 ? -1.972 2.284 -7.310 1.00 81.56 92 TYR A N 1
ATOM 726 C CA . TYR A 1 92 ? -1.007 2.998 -6.471 1.00 81.56 92 TYR A CA 1
ATOM 727 C C . TYR A 1 92 ? -1.542 4.353 -5.974 1.00 81.56 92 TYR A C 1
ATOM 729 O O . TYR A 1 92 ? -1.432 4.676 -4.787 1.00 81.56 92 TYR A O 1
ATOM 737 N N . LEU A 1 93 ? -2.174 5.141 -6.851 1.00 80.94 93 LEU A N 1
ATOM 738 C CA . LEU A 1 93 ? -2.743 6.444 -6.487 1.00 80.94 93 LEU A CA 1
ATOM 739 C C . LEU A 1 93 ? -3.897 6.318 -5.482 1.00 80.94 93 LEU A C 1
ATOM 741 O O . LEU A 1 93 ? -3.978 7.112 -4.539 1.00 80.94 93 LEU A O 1
ATOM 745 N N . LYS A 1 94 ? -4.757 5.302 -5.628 1.00 80.25 94 LYS A N 1
ATOM 746 C CA . LYS A 1 94 ? -5.830 5.022 -4.658 1.00 80.25 94 LYS A CA 1
ATOM 747 C C . LYS A 1 94 ? -5.268 4.654 -3.283 1.00 80.25 94 LYS A C 1
ATOM 749 O O . LYS A 1 94 ? -5.782 5.123 -2.266 1.00 80.25 94 LYS A O 1
ATOM 754 N N . LEU A 1 95 ? -4.181 3.884 -3.236 1.00 79.94 95 LEU A N 1
ATOM 755 C CA . LEU A 1 95 ? -3.502 3.533 -1.988 1.00 79.94 95 LEU A CA 1
ATOM 756 C C . LEU A 1 95 ? -2.864 4.759 -1.310 1.00 79.94 95 LEU A C 1
ATOM 758 O O . LEU A 1 95 ? -3.044 4.963 -0.108 1.00 79.94 95 LEU A O 1
ATOM 762 N N . ALA A 1 96 ? -2.211 5.635 -2.080 1.00 82.75 96 ALA A N 1
ATOM 763 C CA . ALA A 1 96 ? -1.683 6.901 -1.568 1.00 82.75 9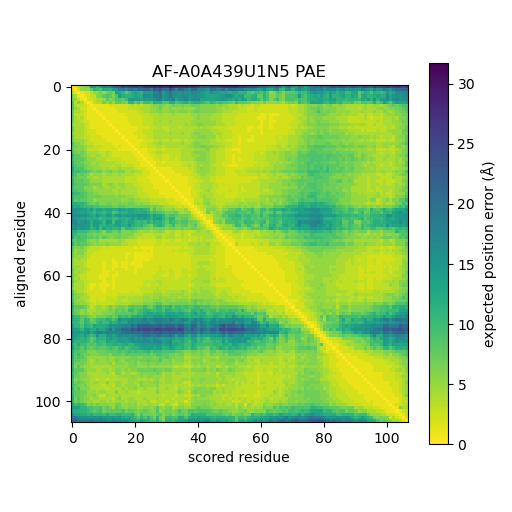6 ALA A CA 1
ATOM 764 C C . ALA A 1 96 ? -2.796 7.792 -0.979 1.00 82.75 96 ALA A C 1
ATOM 766 O O . ALA A 1 96 ? -2.642 8.372 0.101 1.00 8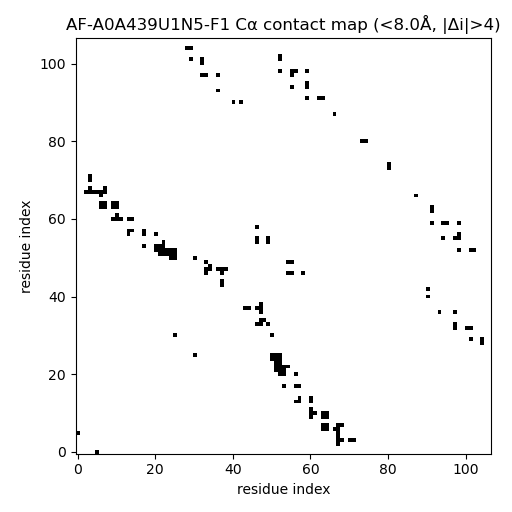2.75 96 ALA A O 1
ATOM 767 N N . GLN A 1 97 ? -3.948 7.864 -1.655 1.00 80.94 97 GLN A N 1
ATOM 768 C CA . GLN A 1 97 ? -5.117 8.591 -1.164 1.00 80.94 97 GLN A CA 1
ATOM 769 C C . GLN A 1 97 ? -5.645 8.001 0.153 1.00 80.94 97 GLN A C 1
ATOM 771 O O . GLN A 1 97 ? -5.947 8.763 1.076 1.00 80.94 97 GLN A O 1
ATOM 776 N N . ALA A 1 98 ? -5.707 6.669 0.274 1.00 80.06 98 ALA A N 1
ATOM 777 C CA . ALA A 1 98 ? -6.138 5.989 1.495 1.00 80.06 98 ALA A CA 1
ATOM 778 C C . ALA A 1 98 ? -5.268 6.371 2.700 1.00 80.06 98 ALA A C 1
ATOM 780 O O . ALA A 1 98 ? -5.800 6.767 3.738 1.00 80.06 98 ALA A O 1
ATOM 781 N N . VAL A 1 99 ? -3.939 6.341 2.548 1.00 83.38 99 VAL A N 1
ATOM 782 C CA . VAL A 1 99 ? -2.989 6.723 3.609 1.00 83.38 99 VAL A CA 1
ATOM 783 C C . VAL A 1 99 ? -3.224 8.164 4.078 1.00 83.38 99 VAL A C 1
ATOM 785 O O . VAL A 1 99 ? -3.297 8.424 5.282 1.00 83.38 99 VAL A O 1
ATOM 788 N N . VAL A 1 100 ? -3.409 9.108 3.149 1.00 82.25 100 VAL A N 1
ATOM 789 C CA . VAL A 1 100 ? -3.672 10.518 3.487 1.00 82.25 100 VAL A CA 1
ATOM 790 C C . VAL A 1 100 ? -5.016 10.688 4.201 1.00 82.25 100 VAL A C 1
ATOM 792 O O . VAL A 1 100 ? -5.101 11.429 5.183 1.00 82.25 100 VAL A O 1
ATOM 795 N N . MET A 1 101 ? -6.070 10.019 3.727 1.00 82.56 101 MET A N 1
ATOM 796 C CA . MET A 1 101 ? -7.404 10.099 4.332 1.00 82.56 101 MET A CA 1
ATOM 797 C C . MET A 1 101 ? -7.422 9.513 5.745 1.00 82.56 101 MET A C 1
ATOM 799 O O . MET A 1 101 ? -7.958 10.139 6.660 1.00 82.56 101 MET A O 1
ATOM 803 N N . LEU A 1 102 ? -6.784 8.359 5.946 1.00 81.69 102 LEU A N 1
ATOM 804 C CA . LEU A 1 102 ? -6.686 7.709 7.251 1.00 81.69 102 LEU A CA 1
ATOM 805 C C . LEU A 1 102 ? -5.879 8.543 8.252 1.00 81.69 102 LEU A C 1
ATOM 807 O O . LEU A 1 102 ? -6.307 8.702 9.394 1.00 81.69 102 LEU A O 1
ATOM 811 N N . GLY A 1 103 ? -4.772 9.152 7.813 1.00 73.69 103 GLY A N 1
ATOM 812 C CA . GLY A 1 103 ? -3.972 10.047 8.652 1.00 73.69 103 GLY A CA 1
ATOM 813 C C . GLY A 1 103 ? -4.707 11.326 9.076 1.00 73.69 103 GLY A C 1
ATOM 814 O O . GLY A 1 103 ? -4.415 11.880 10.134 1.00 73.69 103 GLY A O 1
ATOM 815 N N . ARG A 1 104 ? -5.683 11.794 8.285 1.00 75.12 104 ARG A N 1
ATOM 816 C CA . ARG A 1 104 ? -6.556 12.924 8.653 1.00 75.12 104 ARG A CA 1
ATOM 817 C C . ARG A 1 104 ? -7.676 12.519 9.608 1.00 75.12 104 ARG A C 1
ATOM 819 O O . ARG A 1 104 ? -8.031 13.318 10.459 1.00 75.12 104 ARG A O 1
ATOM 826 N N . ALA A 1 105 ? -8.211 11.306 9.472 1.00 68.00 105 ALA A N 1
ATOM 827 C CA . ALA A 1 105 ? -9.287 10.788 10.320 1.00 68.00 105 ALA A CA 1
ATOM 828 C C . ALA A 1 105 ? -8.820 10.342 11.723 1.00 68.00 105 ALA A C 1
ATOM 830 O O . ALA A 1 105 ? -9.654 10.073 12.582 1.00 68.00 105 ALA A O 1
ATOM 831 N N . ALA A 1 106 ? -7.506 10.224 11.942 1.00 59.38 106 ALA A N 1
ATOM 832 C CA . ALA A 1 106 ? -6.895 9.885 13.230 1.00 59.38 106 ALA A CA 1
ATOM 833 C C . ALA A 1 106 ? -6.567 11.112 14.114 1.00 59.38 106 ALA A C 1
ATOM 835 O O . ALA A 1 106 ? -6.041 10.939 15.211 1.00 59.38 106 ALA A O 1
ATOM 836 N N . ARG A 1 107 ? -6.831 12.334 13.631 1.00 55.41 107 ARG A N 1
ATOM 837 C CA . ARG A 1 107 ? -6.681 13.596 14.377 1.00 55.41 107 ARG A CA 1
ATOM 838 C C . ARG A 1 107 ? -8.039 14.113 14.823 1.00 55.41 107 ARG A C 1
ATOM 840 O O . ARG A 1 107 ? -8.073 14.734 15.905 1.00 55.41 107 ARG A O 1
#

Sequence (107 aa):
MDAVRSLEDAAAQMRRLIPMVDDSPFNAPQANIVRSLFANIEIYGDLRDSKSIREVYTAFADNTEAFGRLFGDVYKDNDHVYESIHDSLEAYLKLAQAVVMLGRAAR

Radius of gyration: 14.61 Å; Cα contacts (8 Å, |Δi|>4): 95; chains: 1; bounding box: 34×22×43 Å

Secondary structure (DSSP, 8-state):
--HHHHHHHHHHHHHHHGGGS--PBPPHHHHHHHHHHHTT-GGGHHHHT--BHHHHHHHHHHHHHHHHHHHHHHHHH-S-HHHHHHHHHHHHHHHHHHHHHHHHHT-

Mean predicted aligned error: 6.25 Å

Foldseek 3Di:
DPVLVVLQVVLVVLVVCLVVFDFAFDDPVLLVLQLVLCVPQPVPPVSNVDGGLSVLSNVLSVLSNVVSVLCVVLVVPDPPSCVVCVSSVVNSVSSVVSNVVSVVVVD